Protein AF-A0A2N8TWV7-F1 (afdb_monomer)

Organism: NCBI:txid2070367

Secondary structure (DSSP, 8-state):
-HHHHHHHHHHHHHHHHHHHHHHHHHHHHHTT-TTS-SHHHHHHHHHHHHHHHHHHHHHHHHHHHHHHHHHTSSSPP-HHHHHHHHHHHHHHHHHHHHHHHHHHHHHHHHHHHHHHHHSS-TTHHHHHHHHT--------PPPPPPPPPPPP----PPPP---

Solvent-accessible surface area (backbone atoms only — not comparable to full-atom values): 9691 Å² total; per-residue (Å²): 112,71,68,59,57,49,42,54,50,52,54,53,53,45,53,50,53,55,47,56,53,51,52,52,51,54,52,51,69,71,63,73,57,83,85,68,67,63,63,62,58,53,50,28,55,61,62,25,45,58,34,46,49,52,18,50,51,30,47,53,53,25,49,52,34,51,50,51,49,61,74,50,66,84,54,83,90,42,73,69,56,51,52,49,48,55,48,36,53,50,49,31,52,54,23,51,51,49,24,41,53,23,47,47,52,25,47,53,43,45,47,60,40,49,53,53,65,68,63,52,63,91,50,60,60,62,46,47,64,59,68,68,54,77,91,68,84,80,83,70,81,82,81,84,79,83,85,83,78,91,81,86,88,83,88,83,88,82,89,87,82,86,133

Foldseek 3Di:
DVLVVVLVVLVVLLVVLVVVLVVVVVVCVVVPPPPQDCVLVVVLVVVLVVLQVLLVVLVVLLVVLVVVCVVCVPPDDDPVVVVSNVVSVVSNVVSSVSSNVSSVVSVVSSVVSVCVSVVPDPPPVVVVVVVPDPPDCPPDDDDDDDDDDDDDDDDDDDDDDDD

Structure (mmCIF, N/CA/C/O backbone):
data_AF-A0A2N8TWV7-F1
#
_entry.id   AF-A0A2N8TWV7-F1
#
loop_
_atom_site.group_PDB
_atom_site.id
_atom_site.type_symbol
_atom_site.label_atom_id
_atom_site.label_alt_id
_atom_site.label_comp_id
_atom_site.label_asym_id
_atom_site.label_entity_id
_atom_site.label_seq_id
_atom_site.pdbx_PDB_ins_code
_atom_site.Cartn_x
_atom_site.Cartn_y
_atom_site.Cartn_z
_atom_site.occupancy
_atom_site.B_iso_or_equiv
_atom_site.auth_seq_id
_atom_site.auth_comp_id
_atom_site.auth_asym_id
_atom_site.auth_atom_id
_atom_site.pdbx_PDB_model_num
ATOM 1 N N . MET A 1 1 ? -1.069 9.970 12.832 1.00 51.22 1 MET A N 1
ATOM 2 C CA . MET A 1 1 ? -1.372 11.062 11.873 1.00 51.22 1 MET A CA 1
ATOM 3 C C . MET A 1 1 ? -0.205 11.327 10.920 1.00 51.22 1 MET A C 1
ATOM 5 O O . MET A 1 1 ? -0.431 11.401 9.723 1.00 51.22 1 MET A O 1
ATOM 9 N N . GLN A 1 2 ? 1.036 11.385 11.416 1.00 48.12 2 GLN A N 1
ATOM 10 C CA . GLN A 1 2 ? 2.246 11.645 10.616 1.00 48.12 2 GLN A CA 1
ATOM 11 C C . GLN A 1 2 ? 2.533 10.586 9.529 1.00 48.12 2 GLN A C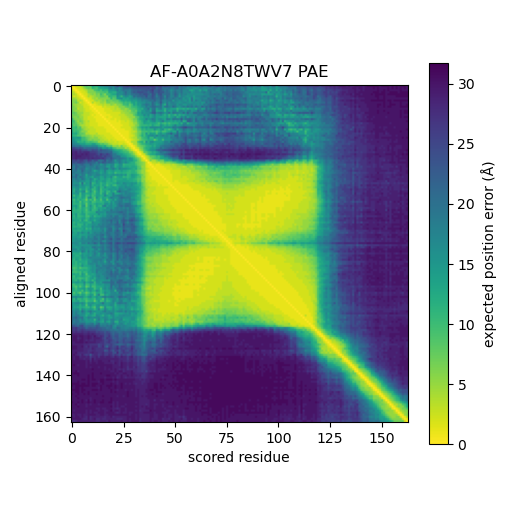 1
ATOM 13 O O . GLN A 1 2 ? 2.845 10.940 8.398 1.00 48.12 2 GLN A O 1
ATOM 18 N N . THR A 1 3 ? 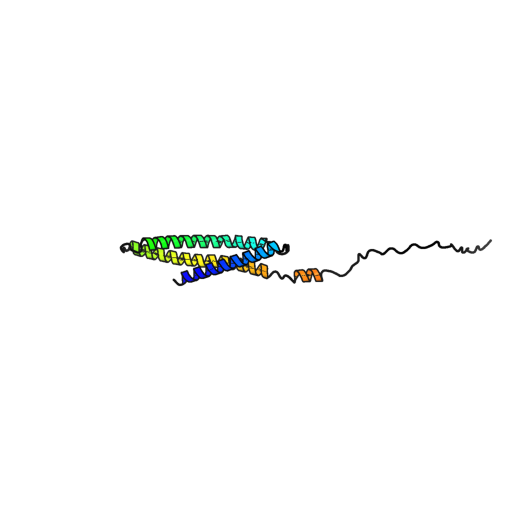2.320 9.300 9.828 1.00 53.16 3 THR A N 1
ATOM 19 C CA . THR A 1 3 ? 2.423 8.187 8.862 1.00 53.16 3 THR A CA 1
ATOM 20 C C . THR A 1 3 ? 1.444 8.327 7.698 1.00 53.16 3 THR A C 1
ATOM 22 O O . THR A 1 3 ? 1.823 8.126 6.553 1.00 53.16 3 THR A O 1
ATOM 25 N N . MET A 1 4 ? 0.213 8.766 7.978 1.00 55.12 4 MET A N 1
ATOM 26 C CA . MET A 1 4 ? -0.849 8.924 6.981 1.00 55.12 4 MET A CA 1
ATOM 27 C C . MET A 1 4 ? -0.524 10.028 5.961 1.00 55.12 4 MET A C 1
ATOM 29 O O . MET A 1 4 ? -0.640 9.800 4.757 1.00 55.12 4 MET A O 1
ATOM 33 N N . CYS A 1 5 ? -0.047 11.189 6.433 1.00 54.59 5 CYS A N 1
ATOM 34 C CA . CYS A 1 5 ? 0.417 12.278 5.565 1.00 54.59 5 CYS A CA 1
ATOM 35 C C . CYS A 1 5 ? 1.599 11.858 4.683 1.00 54.59 5 CYS A C 1
ATOM 37 O O . CYS A 1 5 ? 1.641 12.239 3.516 1.00 54.59 5 CYS A O 1
ATOM 39 N N . ASN A 1 6 ? 2.520 11.038 5.201 1.00 57.41 6 ASN A N 1
ATOM 40 C CA . ASN A 1 6 ? 3.619 10.512 4.392 1.00 57.41 6 ASN A CA 1
ATOM 41 C C . ASN A 1 6 ? 3.115 9.601 3.265 1.00 57.41 6 ASN A C 1
ATOM 43 O O . ASN A 1 6 ? 3.524 9.787 2.124 1.00 57.41 6 ASN A O 1
ATOM 47 N N . THR A 1 7 ? 2.173 8.687 3.526 1.00 57.69 7 THR A N 1
ATOM 48 C CA . THR A 1 7 ? 1.563 7.843 2.471 1.00 57.69 7 THR A CA 1
ATOM 49 C C . THR A 1 7 ? 0.897 8.651 1.355 1.00 57.69 7 THR A C 1
ATOM 51 O O . THR A 1 7 ? 1.020 8.292 0.188 1.00 57.69 7 THR A O 1
ATOM 54 N N . ILE A 1 8 ? 0.229 9.764 1.684 1.00 66.06 8 ILE A N 1
ATOM 55 C CA . ILE A 1 8 ? -0.354 10.670 0.676 1.00 66.06 8 ILE A CA 1
ATOM 56 C C . ILE A 1 8 ? 0.750 11.315 -0.178 1.00 66.06 8 ILE A C 1
ATOM 58 O O . ILE A 1 8 ? 0.599 11.444 -1.396 1.00 66.06 8 ILE A O 1
ATOM 62 N N . GLY A 1 9 ? 1.882 11.662 0.440 1.00 63.75 9 GLY A N 1
ATOM 63 C CA . GLY A 1 9 ? 3.087 12.088 -0.271 1.00 63.75 9 GLY A CA 1
ATOM 64 C C . GLY A 1 9 ? 3.581 11.025 -1.256 1.00 63.75 9 GLY A C 1
ATOM 65 O O . GLY A 1 9 ? 3.756 11.330 -2.432 1.00 63.75 9 GLY A O 1
ATOM 66 N N . HIS A 1 10 ? 3.702 9.768 -0.817 1.00 63.62 10 HIS A N 1
ATOM 67 C CA . HIS A 1 10 ? 4.145 8.658 -1.672 1.00 63.62 10 HIS A CA 1
ATOM 68 C C . HIS A 1 10 ? 3.204 8.398 -2.857 1.00 63.62 10 HIS A C 1
ATOM 70 O O . HIS A 1 10 ? 3.679 8.191 -3.971 1.00 63.62 10 HIS A O 1
ATOM 76 N N . LEU A 1 11 ? 1.884 8.481 -2.662 1.00 64.88 11 LEU A N 1
ATOM 77 C CA . LEU A 1 11 ? 0.908 8.371 -3.755 1.00 64.88 11 LEU A CA 1
ATOM 78 C C . LEU A 1 11 ? 1.040 9.514 -4.768 1.00 64.88 11 LEU A C 1
ATOM 80 O O . LEU A 1 11 ? 0.942 9.293 -5.976 1.00 64.88 11 LEU A O 1
ATOM 84 N N . THR A 1 12 ? 1.299 10.731 -4.288 1.00 70.75 12 THR A N 1
ATOM 85 C CA . THR A 1 12 ? 1.519 11.901 -5.152 1.00 70.75 12 THR A CA 1
ATOM 86 C C . THR A 1 12 ? 2.797 11.733 -5.975 1.00 70.75 12 THR A C 1
ATOM 88 O O . THR A 1 12 ? 2.786 11.955 -7.185 1.00 70.75 12 THR A O 1
ATOM 91 N N . THR A 1 13 ? 3.882 11.271 -5.348 1.00 70.25 13 THR A N 1
ATOM 92 C CA . THR A 1 13 ? 5.146 10.963 -6.030 1.00 70.25 13 THR A CA 1
ATOM 93 C C . THR A 1 13 ? 4.981 9.847 -7.057 1.00 70.25 13 THR A C 1
ATOM 95 O O . THR A 1 13 ? 5.444 9.996 -8.185 1.00 70.25 13 THR A O 1
ATOM 98 N N . LEU A 1 14 ? 4.280 8.764 -6.707 1.00 69.94 14 LEU A N 1
ATOM 99 C CA . LEU A 1 14 ? 4.004 7.670 -7.636 1.00 69.94 14 LEU A CA 1
ATOM 100 C C . LEU A 1 14 ? 3.204 8.159 -8.851 1.00 69.94 14 LEU A C 1
ATOM 102 O O . LEU A 1 14 ? 3.529 7.813 -9.982 1.00 69.94 14 LEU A O 1
ATOM 106 N N . THR A 1 15 ? 2.187 8.993 -8.626 1.00 73.31 15 THR A N 1
ATOM 107 C CA . THR A 1 15 ? 1.360 9.552 -9.706 1.00 73.31 15 THR A CA 1
ATOM 108 C C . THR A 1 15 ? 2.191 10.422 -10.652 1.00 73.31 15 THR A C 1
ATOM 110 O O . THR A 1 15 ? 2.018 10.334 -11.866 1.00 73.31 15 THR A O 1
ATOM 113 N N . GLY A 1 16 ? 3.122 11.217 -10.112 1.00 72.50 16 GLY A N 1
ATOM 114 C CA . GLY A 1 16 ? 4.079 11.987 -10.911 1.00 72.50 16 GLY A CA 1
ATOM 115 C C . GLY A 1 16 ? 4.957 11.087 -11.781 1.00 72.50 16 GLY A C 1
ATOM 116 O O . GLY A 1 16 ? 4.998 11.264 -12.991 1.00 72.50 16 GLY A O 1
ATOM 117 N N . LEU A 1 17 ? 5.557 10.051 -11.190 1.00 69.69 17 LEU A N 1
ATOM 118 C CA . LEU A 1 17 ? 6.420 9.111 -11.914 1.00 69.69 17 LEU A CA 1
ATOM 119 C C . LEU A 1 17 ? 5.679 8.339 -13.014 1.00 69.69 17 LEU A C 1
ATOM 121 O O . LEU A 1 17 ? 6.219 8.163 -14.103 1.00 69.69 17 LEU A O 1
ATOM 125 N N . ILE A 1 18 ? 4.445 7.892 -12.756 1.00 72.19 18 ILE A N 1
ATOM 126 C CA . ILE A 1 18 ? 3.615 7.216 -13.766 1.00 72.19 18 ILE A CA 1
ATOM 127 C C . ILE A 1 18 ? 3.332 8.154 -14.941 1.00 72.19 18 ILE A C 1
ATOM 129 O O . ILE A 1 18 ? 3.369 7.711 -16.090 1.00 72.19 18 ILE A O 1
ATOM 133 N N . LYS A 1 19 ? 3.047 9.431 -14.665 1.00 73.94 19 LYS A N 1
ATOM 134 C CA . LYS A 1 19 ? 2.805 10.435 -15.701 1.00 73.94 19 LYS A CA 1
ATOM 135 C C . LYS A 1 19 ? 4.063 10.675 -16.535 1.00 73.94 19 LYS A C 1
ATOM 137 O O . LYS A 1 19 ? 3.983 10.566 -17.752 1.00 73.94 19 LYS A O 1
ATOM 142 N N . ASP A 1 20 ? 5.202 10.914 -15.891 1.00 70.31 20 ASP A N 1
ATOM 143 C CA . ASP A 1 20 ? 6.465 11.197 -16.579 1.00 70.31 20 ASP A CA 1
ATOM 144 C C . ASP A 1 20 ? 6.887 10.021 -17.481 1.00 70.31 20 ASP A C 1
ATOM 146 O O . ASP A 1 20 ? 7.256 10.225 -18.637 1.00 70.31 20 ASP A O 1
ATOM 150 N N . LEU A 1 21 ? 6.742 8.773 -17.007 1.00 66.56 21 LEU A N 1
ATOM 151 C CA . LEU A 1 21 ? 6.995 7.587 -17.836 1.00 66.56 21 LEU A CA 1
ATOM 152 C C . LEU A 1 21 ? 6.009 7.471 -19.009 1.00 66.56 21 LEU A C 1
ATOM 154 O O . LEU A 1 21 ? 6.400 7.060 -20.099 1.00 66.56 21 LEU A O 1
ATOM 158 N N . SER A 1 22 ? 4.733 7.796 -18.787 1.00 70.25 22 SER A N 1
ATOM 159 C CA . SER A 1 22 ? 3.704 7.730 -19.834 1.00 70.25 22 SER A CA 1
ATOM 160 C C . SER A 1 22 ? 3.945 8.776 -20.926 1.00 70.25 22 SER A C 1
ATOM 162 O O . SER A 1 22 ? 3.803 8.458 -22.108 1.00 70.25 22 SER A O 1
ATOM 164 N N . ASP A 1 23 ? 4.346 9.991 -20.541 1.00 68.62 23 ASP A N 1
ATOM 165 C CA . ASP A 1 23 ? 4.676 11.085 -21.459 1.00 68.62 23 ASP A CA 1
ATOM 166 C C . ASP A 1 23 ? 5.908 10.726 -22.314 1.00 68.62 23 ASP A C 1
ATOM 168 O O . ASP A 1 23 ? 5.890 10.918 -23.531 1.00 68.62 23 ASP A O 1
ATOM 172 N N . GLU A 1 24 ? 6.935 10.110 -21.718 1.00 61.75 24 GLU A N 1
ATOM 173 C CA . GLU A 1 24 ? 8.133 9.658 -22.441 1.00 61.75 24 GLU A CA 1
ATOM 174 C C . GLU A 1 24 ? 7.830 8.520 -23.432 1.00 61.75 24 GLU A C 1
ATOM 176 O O . GLU A 1 24 ? 8.318 8.522 -24.566 1.00 61.75 24 GLU A O 1
ATOM 181 N N . VAL A 1 25 ? 6.986 7.553 -23.048 1.00 65.38 25 VAL A N 1
ATOM 182 C CA . VAL A 1 25 ? 6.530 6.484 -23.956 1.00 65.38 25 VAL A CA 1
ATOM 183 C C . VAL A 1 25 ? 5.761 7.062 -25.136 1.00 65.38 25 VAL A C 1
ATOM 185 O O . VAL A 1 25 ? 5.984 6.640 -26.270 1.00 65.38 25 VAL A O 1
ATOM 188 N N . LEU A 1 26 ? 4.870 8.023 -24.884 1.00 70.38 26 LEU A N 1
ATOM 189 C CA . LEU A 1 26 ? 4.094 8.677 -25.931 1.00 70.38 26 LEU A CA 1
ATOM 190 C C . LEU A 1 26 ? 5.000 9.462 -26.886 1.00 70.38 26 LEU A C 1
ATOM 192 O O . LEU A 1 26 ? 4.822 9.370 -28.099 1.00 70.38 26 LEU A O 1
ATOM 196 N N . PHE A 1 27 ? 5.991 10.182 -26.353 1.00 62.94 27 PHE A N 1
ATOM 197 C CA . PHE A 1 27 ? 6.969 10.922 -27.147 1.00 62.94 27 PHE A CA 1
ATOM 198 C C . PHE A 1 27 ? 7.762 9.990 -28.079 1.00 62.94 27 PHE A C 1
ATOM 200 O O . PHE A 1 27 ? 7.797 10.213 -29.288 1.00 62.94 27 PHE A O 1
ATOM 207 N N . ARG A 1 28 ? 8.311 8.887 -27.554 1.00 61.84 28 ARG A N 1
ATOM 208 C CA . ARG A 1 28 ? 9.101 7.925 -28.348 1.00 61.84 28 ARG A CA 1
ATOM 209 C C . ARG A 1 28 ? 8.267 7.099 -29.328 1.00 61.84 28 ARG A C 1
ATOM 211 O O . ARG A 1 28 ? 8.769 6.728 -30.383 1.00 61.84 28 ARG A O 1
ATOM 218 N N . ALA A 1 29 ? 7.003 6.814 -29.008 1.00 61.22 29 ALA A N 1
ATOM 219 C CA . ALA A 1 29 ? 6.097 6.100 -29.910 1.00 61.22 29 ALA A CA 1
ATOM 220 C C . ALA A 1 29 ? 5.724 6.926 -31.154 1.00 61.22 29 ALA A C 1
ATOM 222 O O . ALA A 1 29 ? 5.415 6.349 -32.194 1.00 61.22 29 ALA A O 1
ATOM 223 N N . VAL A 1 30 ? 5.750 8.259 -31.048 1.00 61.41 30 VAL A N 1
ATOM 224 C CA . VAL A 1 30 ? 5.483 9.184 -32.161 1.00 61.41 30 VAL A CA 1
ATOM 225 C C . VAL A 1 30 ? 6.737 9.444 -33.005 1.00 61.41 30 VAL A C 1
ATOM 227 O O . VAL A 1 30 ? 6.604 9.722 -34.193 1.00 61.41 30 VAL A O 1
ATOM 230 N N . ASP A 1 31 ? 7.937 9.320 -32.428 1.00 56.62 31 ASP A N 1
ATOM 231 C CA . ASP A 1 31 ? 9.201 9.665 -33.101 1.00 56.62 31 ASP A CA 1
ATOM 232 C C . ASP A 1 31 ? 9.811 8.525 -33.952 1.00 56.62 31 ASP A C 1
ATOM 234 O O . ASP A 1 31 ? 10.883 8.696 -34.519 1.00 56.62 31 ASP A O 1
ATOM 238 N N . GLU A 1 32 ? 9.148 7.360 -34.066 1.00 51.06 32 GLU A N 1
ATOM 239 C CA . GLU A 1 32 ? 9.618 6.166 -34.810 1.00 51.06 32 GLU A CA 1
ATOM 240 C C . GLU A 1 32 ? 11.130 5.860 -34.650 1.00 51.06 32 GLU A C 1
ATOM 242 O O . GLU A 1 32 ? 11.757 5.341 -35.573 1.00 51.06 32 GLU A O 1
ATOM 247 N N . ASP A 1 33 ? 11.749 6.140 -33.493 1.00 51.50 33 ASP A N 1
ATOM 248 C CA . ASP A 1 33 ? 13.150 5.770 -33.250 1.00 51.50 33 ASP A CA 1
ATOM 249 C C . ASP A 1 33 ? 13.228 4.275 -32.873 1.00 51.50 33 ASP A C 1
ATOM 251 O O . ASP A 1 33 ? 12.849 3.892 -31.759 1.00 51.50 33 ASP A O 1
ATOM 255 N N . PRO A 1 34 ? 13.731 3.385 -33.753 1.00 49.75 34 PRO A N 1
ATOM 256 C CA . PRO A 1 34 ? 13.765 1.947 -33.499 1.00 49.75 34 PRO A CA 1
ATOM 257 C C . PRO A 1 34 ? 14.830 1.554 -32.460 1.00 49.75 34 PRO A C 1
ATOM 259 O O . PRO A 1 34 ? 14.940 0.378 -32.108 1.00 49.75 34 PRO A O 1
ATOM 262 N N . GLY A 1 35 ? 15.656 2.505 -32.000 1.00 51.34 35 GLY A N 1
ATOM 263 C CA . GLY A 1 35 ? 16.810 2.251 -31.137 1.00 51.34 35 GLY A CA 1
ATOM 264 C C . GLY A 1 35 ? 16.482 1.957 -29.670 1.00 51.34 35 GLY A C 1
ATOM 265 O O . GLY A 1 35 ? 17.288 1.330 -28.980 1.00 51.34 35 GLY A O 1
ATOM 266 N N . LEU A 1 36 ? 15.305 2.360 -29.183 1.00 55.28 36 LEU A N 1
ATOM 267 C CA . LEU A 1 36 ? 14.890 2.194 -27.787 1.00 55.28 36 LEU A CA 1
ATOM 268 C C . LEU A 1 36 ? 13.686 1.254 -27.718 1.00 55.28 36 LEU A C 1
ATOM 270 O O . LEU A 1 36 ? 12.535 1.679 -27.694 1.00 55.28 36 LEU A O 1
ATOM 274 N N . GLY A 1 37 ? 13.955 -0.055 -27.709 1.00 62.03 37 GLY A N 1
ATOM 275 C CA . GLY A 1 37 ? 12.902 -1.067 -27.624 1.00 62.03 37 GLY A CA 1
ATOM 276 C C . GLY A 1 37 ? 11.977 -0.820 -26.428 1.00 62.03 37 GLY A C 1
ATOM 277 O O . GLY A 1 37 ? 12.452 -0.535 -25.338 1.00 62.03 37 GLY A O 1
ATOM 278 N N . LEU A 1 38 ? 10.661 -0.967 -26.607 1.00 66.94 38 LEU A N 1
ATOM 279 C CA . LEU A 1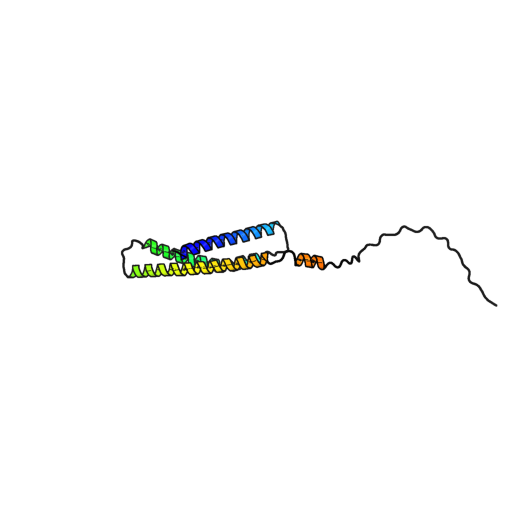 38 ? 9.650 -0.809 -25.543 1.00 66.94 38 LEU A CA 1
ATOM 280 C C . LEU A 1 38 ? 9.743 -1.885 -24.441 1.00 66.94 38 LEU A C 1
ATOM 282 O O . LEU A 1 38 ? 9.136 -1.751 -23.381 1.00 66.94 38 LEU A O 1
ATOM 286 N N . GLY A 1 39 ? 10.511 -2.954 -24.671 1.00 72.81 39 GLY A N 1
ATOM 287 C CA . GLY A 1 39 ? 10.669 -4.087 -23.754 1.00 72.81 39 GLY A CA 1
ATOM 288 C C . GLY A 1 39 ? 11.070 -3.716 -22.316 1.00 72.81 39 GLY A C 1
ATOM 289 O O . GLY A 1 39 ? 10.422 -4.197 -21.390 1.00 72.81 39 GLY A O 1
ATOM 290 N N . PRO A 1 40 ? 12.076 -2.850 -22.079 1.00 73.56 40 PRO A N 1
ATOM 291 C CA . PRO A 1 40 ? 12.456 -2.403 -20.742 1.00 73.56 40 PRO A CA 1
ATOM 292 C C . PRO A 1 40 ? 11.364 -1.588 -20.043 1.00 73.56 40 PRO A C 1
ATOM 294 O O . PRO A 1 40 ? 11.200 -1.730 -18.834 1.00 73.56 40 PRO A O 1
ATOM 297 N N . VAL A 1 41 ? 10.589 -0.787 -20.784 1.00 72.31 41 VAL A N 1
ATOM 298 C CA . VAL A 1 41 ? 9.462 -0.028 -20.221 1.00 72.31 41 VAL A CA 1
ATOM 299 C C . VAL A 1 41 ? 8.331 -0.966 -19.813 1.00 72.31 41 VAL A C 1
ATOM 301 O O . VAL A 1 41 ? 7.842 -0.895 -18.687 1.00 72.31 41 VAL A O 1
ATOM 304 N N . ILE A 1 42 ? 7.946 -1.884 -20.705 1.00 76.94 42 ILE A N 1
ATOM 305 C CA . ILE A 1 42 ? 6.920 -2.894 -20.425 1.00 76.94 42 ILE A CA 1
ATOM 306 C C . ILE A 1 42 ? 7.331 -3.713 -19.199 1.00 76.94 42 ILE A C 1
ATOM 308 O O . ILE A 1 42 ? 6.539 -3.857 -18.273 1.00 76.94 42 ILE A O 1
ATOM 312 N N . ASN A 1 43 ? 8.587 -4.167 -19.150 1.00 78.44 43 ASN A N 1
ATOM 313 C CA . ASN A 1 43 ? 9.117 -4.922 -18.020 1.00 78.44 43 ASN A CA 1
ATOM 314 C C . ASN A 1 43 ? 9.077 -4.125 -16.704 1.00 78.44 43 ASN A C 1
ATOM 316 O O . ASN A 1 43 ? 8.790 -4.697 -15.654 1.00 78.44 43 ASN A O 1
ATOM 320 N N . ALA A 1 44 ? 9.343 -2.816 -16.742 1.00 76.12 44 ALA A N 1
ATOM 321 C CA . ALA A 1 44 ? 9.272 -1.952 -15.565 1.00 76.12 44 ALA A CA 1
ATOM 322 C C . ALA A 1 44 ? 7.842 -1.845 -15.021 1.00 76.12 44 ALA A C 1
ATOM 324 O O . ALA A 1 44 ? 7.621 -2.050 -13.827 1.00 76.12 44 ALA A O 1
ATOM 325 N N . TYR A 1 45 ? 6.863 -1.611 -15.900 1.00 76.44 45 TYR A N 1
ATOM 326 C CA . TYR A 1 45 ? 5.451 -1.568 -15.517 1.00 76.44 45 TYR A CA 1
ATOM 327 C C . TYR A 1 45 ? 4.959 -2.912 -14.979 1.00 76.44 45 TYR A C 1
ATOM 329 O O . TYR A 1 45 ? 4.305 -2.956 -13.938 1.00 76.44 45 TYR A O 1
ATOM 337 N N . THR A 1 46 ? 5.295 -4.021 -15.644 1.00 84.12 46 THR A N 1
ATOM 338 C CA . THR A 1 46 ? 4.875 -5.351 -15.185 1.00 84.12 46 THR A CA 1
ATOM 339 C C . THR A 1 46 ? 5.555 -5.752 -13.879 1.00 84.12 46 THR A C 1
ATOM 341 O O . THR A 1 46 ? 4.922 -6.391 -13.044 1.00 84.12 46 THR A O 1
ATOM 344 N N . SER A 1 47 ? 6.810 -5.347 -13.663 1.00 84.44 47 SER A N 1
ATOM 345 C CA . SER A 1 47 ? 7.530 -5.606 -12.407 1.00 84.44 47 SER A CA 1
ATOM 346 C C . SER A 1 47 ? 6.973 -4.781 -11.246 1.00 84.44 47 SER A C 1
ATOM 348 O O . SER A 1 47 ? 6.863 -5.293 -10.137 1.00 84.44 47 SER A O 1
ATOM 350 N N . GLY A 1 48 ? 6.552 -3.536 -11.499 1.00 85.62 48 GLY A N 1
ATOM 351 C CA . GLY A 1 48 ? 5.895 -2.690 -10.498 1.00 85.62 48 GLY A CA 1
ATOM 352 C C . GLY A 1 48 ? 4.460 -3.116 -10.161 1.00 85.62 48 GLY A C 1
ATOM 353 O O . GLY A 1 48 ? 3.936 -2.741 -9.115 1.00 85.62 48 GLY A O 1
ATOM 354 N N . ALA A 1 49 ? 3.811 -3.922 -11.006 1.00 84.00 49 ALA A N 1
ATOM 355 C CA . ALA A 1 49 ? 2.415 -4.311 -10.810 1.00 84.00 49 ALA A CA 1
ATOM 356 C C . ALA A 1 49 ? 2.191 -5.156 -9.544 1.00 84.00 49 ALA A C 1
ATOM 358 O O . ALA A 1 49 ? 1.181 -4.989 -8.864 1.00 84.00 49 ALA A O 1
ATOM 359 N N . VAL A 1 50 ? 3.130 -6.046 -9.205 1.00 91.25 50 VAL A N 1
ATOM 360 C CA . VAL A 1 50 ? 3.027 -6.902 -8.011 1.00 91.25 50 VAL A CA 1
ATOM 361 C C . VAL A 1 50 ? 3.090 -6.083 -6.713 1.00 91.25 50 VAL A C 1
ATOM 363 O O . VAL A 1 50 ? 2.142 -6.185 -5.931 1.00 91.25 50 VAL A O 1
ATOM 366 N N . PRO A 1 51 ? 4.124 -5.254 -6.458 1.00 89.50 51 PRO A N 1
ATOM 367 C CA . PRO A 1 51 ? 4.141 -4.397 -5.274 1.00 89.50 51 PRO A CA 1
ATOM 368 C C . PRO A 1 51 ? 2.969 -3.408 -5.253 1.00 89.50 51 PRO A C 1
ATOM 370 O O . PRO A 1 51 ? 2.355 -3.220 -4.208 1.00 89.50 51 PRO A O 1
ATOM 373 N N . ALA A 1 52 ? 2.544 -2.866 -6.399 1.00 85.81 52 ALA A N 1
ATOM 374 C CA . ALA A 1 52 ? 1.345 -2.025 -6.455 1.00 85.81 52 ALA A CA 1
ATOM 375 C C . ALA A 1 52 ? 0.068 -2.777 -6.024 1.00 85.81 52 ALA A C 1
ATOM 377 O O . ALA A 1 52 ? -0.781 -2.216 -5.329 1.00 85.81 52 ALA A O 1
ATOM 378 N N . GLY A 1 53 ? -0.065 -4.052 -6.403 1.00 90.81 53 GLY A N 1
ATOM 379 C CA . GLY A 1 53 ? -1.166 -4.913 -5.970 1.00 90.81 53 GLY A CA 1
ATOM 380 C C . GLY A 1 53 ? -1.173 -5.143 -4.458 1.00 90.81 53 GLY A C 1
ATOM 381 O O . GLY A 1 53 ? -2.214 -4.974 -3.824 1.00 90.81 53 GLY A O 1
ATOM 382 N N . ARG A 1 54 ? -0.009 -5.444 -3.867 1.00 96.75 54 ARG A N 1
ATOM 383 C CA . ARG A 1 54 ? 0.132 -5.602 -2.408 1.00 96.75 54 ARG A CA 1
ATOM 384 C C . ARG A 1 54 ? -0.158 -4.304 -1.655 1.00 96.75 54 ARG A C 1
ATOM 386 O O . ARG A 1 54 ? -0.864 -4.329 -0.647 1.00 96.75 54 ARG A O 1
ATOM 393 N N . ALA A 1 55 ? 0.285 -3.161 -2.183 1.00 92.06 55 ALA A N 1
ATOM 394 C CA . ALA A 1 55 ? -0.064 -1.858 -1.623 1.00 92.06 55 ALA A CA 1
ATOM 395 C C . ALA A 1 55 ? -1.587 -1.664 -1.595 1.00 92.06 55 ALA A C 1
ATOM 397 O O . ALA A 1 55 ? -2.141 -1.236 -0.585 1.00 92.06 55 ALA A O 1
ATOM 398 N N . MET A 1 56 ? -2.286 -2.011 -2.679 1.00 92.88 56 MET A N 1
ATOM 399 C CA . MET A 1 56 ? -3.743 -1.891 -2.730 1.00 92.88 56 MET A CA 1
ATOM 400 C C . MET A 1 56 ? -4.434 -2.839 -1.741 1.00 92.88 56 MET A C 1
ATOM 402 O O . MET A 1 56 ? -5.351 -2.420 -1.038 1.00 92.88 56 MET A O 1
ATOM 406 N N . GLU A 1 57 ? -3.973 -4.084 -1.633 1.00 95.88 57 GLU A N 1
ATOM 407 C CA . GLU A 1 57 ? -4.482 -5.053 -0.656 1.00 95.88 57 GLU A CA 1
ATOM 408 C C . GLU A 1 57 ? -4.354 -4.514 0.777 1.00 95.88 57 GLU A C 1
ATOM 410 O O . GLU A 1 57 ? -5.358 -4.374 1.483 1.00 95.88 57 GLU A O 1
ATOM 415 N N . ASN A 1 58 ? -3.149 -4.095 1.175 1.00 93.56 58 ASN A N 1
ATOM 416 C CA . ASN A 1 58 ? -2.897 -3.526 2.499 1.00 93.56 58 ASN A CA 1
ATOM 417 C C . ASN A 1 58 ? -3.737 -2.263 2.755 1.00 93.56 58 ASN A C 1
ATOM 419 O O . ASN A 1 58 ? -4.279 -2.083 3.848 1.00 93.56 58 ASN A O 1
ATOM 423 N N . TYR A 1 59 ? -3.903 -1.410 1.744 1.00 89.94 59 TYR A N 1
ATOM 424 C CA . TYR A 1 59 ? -4.733 -0.212 1.842 1.00 89.94 59 TYR A CA 1
ATOM 425 C C . TYR A 1 59 ? -6.210 -0.548 2.082 1.00 89.94 59 TYR A C 1
ATOM 427 O O . TYR A 1 59 ? -6.853 0.056 2.944 1.00 89.94 59 TYR A O 1
ATOM 435 N N . THR A 1 60 ? -6.752 -1.525 1.350 1.00 93.19 60 THR A N 1
ATOM 436 C CA . THR A 1 60 ? -8.153 -1.943 1.500 1.00 93.19 60 THR A CA 1
ATOM 437 C C . THR A 1 60 ? -8.425 -2.566 2.869 1.00 93.19 60 THR A C 1
ATOM 439 O O . THR A 1 60 ? -9.449 -2.255 3.482 1.00 93.19 60 THR A O 1
ATOM 442 N N . GLU A 1 61 ? -7.480 -3.345 3.403 1.00 95.44 61 GLU A N 1
ATOM 443 C CA . GLU A 1 61 ? -7.563 -3.902 4.756 1.00 95.44 61 GLU A CA 1
ATOM 444 C C . GLU A 1 61 ? -7.546 -2.790 5.819 1.00 95.44 61 GLU A C 1
ATOM 446 O O . GLU A 1 61 ? -8.400 -2.758 6.705 1.00 95.44 61 GLU A O 1
ATOM 451 N N . ALA A 1 62 ? -6.648 -1.802 5.697 1.00 92.06 62 ALA A N 1
ATOM 452 C CA . ALA A 1 62 ? -6.635 -0.640 6.590 1.00 92.06 62 ALA A CA 1
ATOM 453 C C . ALA A 1 62 ? -7.975 0.121 6.562 1.00 92.06 62 ALA A C 1
ATOM 455 O O . ALA A 1 62 ? -8.492 0.540 7.601 1.00 92.06 62 ALA A O 1
ATOM 456 N N . TYR A 1 63 ? -8.579 0.263 5.379 1.00 90.50 63 TYR A N 1
ATOM 457 C CA . TYR A 1 63 ? -9.887 0.900 5.219 1.00 90.50 63 TYR A CA 1
ATOM 458 C C . TYR A 1 63 ? -11.028 0.123 5.878 1.00 90.50 63 TYR A C 1
ATOM 460 O O . TYR A 1 63 ? -11.919 0.738 6.473 1.00 90.50 63 TYR A O 1
ATOM 468 N N . ALA A 1 64 ? -10.997 -1.210 5.832 1.00 95.00 64 ALA A N 1
ATOM 469 C CA . ALA A 1 64 ? -11.962 -2.041 6.546 1.00 95.00 64 ALA A CA 1
ATOM 470 C C . ALA A 1 64 ? -11.899 -1.786 8.063 1.00 95.00 64 ALA A C 1
ATOM 472 O O . ALA A 1 64 ? -12.938 -1.590 8.706 1.00 95.00 64 ALA A O 1
ATOM 473 N N . GLN A 1 65 ? -10.689 -1.675 8.619 1.00 96.56 65 GLN A N 1
ATOM 474 C CA . GLN A 1 65 ? -10.478 -1.361 10.035 1.00 96.56 65 GLN A CA 1
ATOM 475 C C . GLN A 1 65 ? -10.931 0.062 10.397 1.00 96.56 65 GLN A C 1
ATOM 477 O O . GLN A 1 65 ? -11.580 0.262 11.425 1.00 96.56 65 GLN A O 1
ATOM 482 N N . PHE A 1 66 ? -10.693 1.059 9.537 1.00 92.75 66 PHE A N 1
ATOM 483 C CA . PHE A 1 66 ? -11.277 2.394 9.724 1.00 92.75 66 PHE A CA 1
ATOM 484 C C . PHE A 1 66 ? -12.809 2.361 9.730 1.00 92.75 66 PHE A C 1
ATOM 486 O O . PHE A 1 66 ? -13.441 3.053 10.532 1.00 92.75 66 PHE A O 1
ATOM 493 N N . GLY A 1 67 ? -13.414 1.537 8.871 1.00 93.00 67 GLY A N 1
ATOM 494 C CA . GLY A 1 67 ? -14.856 1.304 8.854 1.00 93.00 67 GLY A CA 1
ATOM 495 C C . GLY A 1 67 ? -15.370 0.729 10.175 1.00 93.00 67 GLY A C 1
ATOM 496 O O . GLY A 1 67 ? -16.375 1.213 10.700 1.00 93.00 67 GLY A O 1
ATOM 497 N N . PHE A 1 68 ? -14.661 -0.252 10.744 1.00 96.56 68 PHE A N 1
ATOM 498 C CA . PHE A 1 68 ? -14.947 -0.789 12.076 1.00 96.56 68 PHE A CA 1
ATOM 499 C C . PHE A 1 68 ? -14.861 0.300 13.155 1.00 96.56 68 PHE A C 1
ATOM 501 O O . PHE A 1 68 ? -15.835 0.526 13.876 1.00 96.56 68 PHE A O 1
ATOM 508 N N . LEU A 1 69 ? -13.744 1.031 13.219 1.00 95.06 69 LEU A N 1
ATOM 509 C CA . LEU A 1 69 ? -13.528 2.091 14.209 1.00 95.06 69 LEU A CA 1
ATOM 510 C C . LEU A 1 69 ? -14.611 3.172 14.135 1.00 95.06 69 LEU A C 1
ATOM 512 O O . LEU A 1 69 ? -15.146 3.581 15.163 1.00 95.06 69 LEU A O 1
ATOM 516 N N . ARG A 1 70 ? -14.979 3.599 12.922 1.00 94.75 70 ARG A N 1
ATOM 517 C CA . ARG A 1 70 ? -16.044 4.584 12.705 1.00 94.75 70 ARG A CA 1
ATOM 518 C C . ARG A 1 70 ? -17.407 4.055 13.137 1.00 94.75 70 ARG A C 1
ATOM 520 O O . ARG A 1 70 ? -18.151 4.777 13.792 1.00 94.75 70 ARG A O 1
ATOM 527 N N . ARG A 1 71 ? -17.745 2.814 12.771 1.00 95.25 71 ARG A N 1
ATOM 528 C CA . ARG A 1 71 ? -19.031 2.189 13.120 1.00 95.25 71 ARG A CA 1
ATOM 529 C C . ARG A 1 71 ? -19.231 2.114 14.630 1.00 95.25 71 ARG A C 1
ATOM 531 O O . ARG A 1 71 ? -20.345 2.308 15.100 1.00 95.25 71 ARG A O 1
ATOM 538 N N . PHE A 1 72 ? -18.162 1.840 15.369 1.00 94.50 72 PHE A N 1
ATOM 539 C CA . PHE A 1 72 ? -18.209 1.679 16.816 1.00 94.50 72 PHE A CA 1
ATOM 540 C C . PHE A 1 72 ? -17.660 2.887 17.577 1.00 94.50 72 PHE A C 1
ATOM 542 O O . PHE A 1 72 ? -17.323 2.737 18.743 1.00 94.50 72 PHE A O 1
ATOM 549 N N . ALA A 1 73 ? -17.571 4.076 16.978 1.00 91.38 73 ALA A N 1
ATOM 550 C CA . ALA A 1 73 ? -17.005 5.247 17.656 1.00 91.38 73 ALA A CA 1
ATOM 551 C C . ALA A 1 73 ? -17.828 5.686 18.883 1.00 91.38 73 ALA A C 1
ATOM 553 O O . ALA A 1 73 ? -17.260 6.061 19.902 1.00 91.38 73 ALA A O 1
ATOM 554 N N . GLU A 1 74 ? -19.157 5.584 18.800 1.00 93.31 74 GLU A N 1
ATOM 555 C CA . GLU A 1 74 ? -20.094 6.029 19.848 1.00 93.31 74 GLU A CA 1
ATOM 556 C C . GLU A 1 74 ? -20.686 4.868 20.661 1.00 93.31 74 GLU A C 1
ATOM 558 O O . GLU A 1 74 ? -21.516 5.071 21.547 1.00 93.31 74 GLU A O 1
ATOM 563 N N . ALA A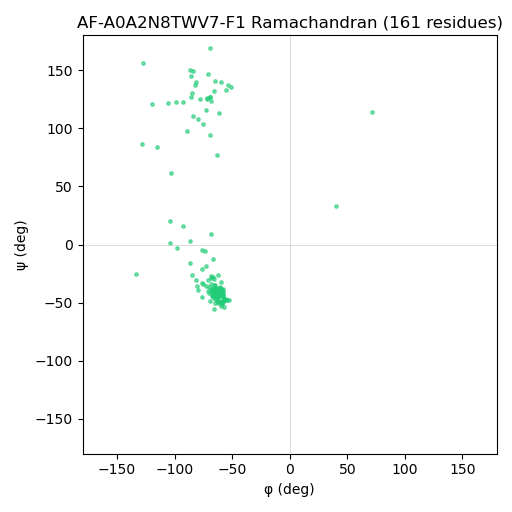 1 75 ? -20.283 3.632 20.357 1.00 93.81 75 ALA A N 1
ATOM 564 C CA . ALA A 1 75 ? -20.762 2.464 21.082 1.00 93.81 75 ALA A CA 1
ATOM 565 C C . ALA A 1 75 ? -20.299 2.509 22.555 1.00 93.81 75 ALA A C 1
ATOM 567 O O . ALA A 1 75 ? -19.146 2.889 22.805 1.00 93.81 75 ALA A O 1
ATOM 568 N N . PRO A 1 76 ? -21.159 2.098 23.513 1.00 93.62 76 PRO A N 1
ATOM 569 C CA . PRO A 1 76 ? -20.811 2.043 24.928 1.00 93.62 76 PRO A CA 1
ATOM 570 C C . PRO A 1 76 ? -19.510 1.284 25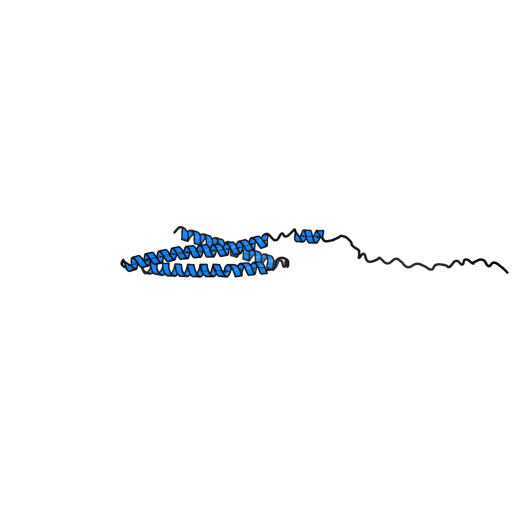.152 1.00 93.62 76 PRO A C 1
ATOM 572 O O . PRO A 1 76 ? -19.294 0.227 24.555 1.00 93.62 76 PRO A O 1
ATOM 575 N N . ASP A 1 77 ? -18.646 1.834 25.999 1.00 92.88 77 ASP A N 1
ATOM 576 C CA . ASP A 1 77 ? -17.327 1.259 26.215 1.00 92.88 77 ASP A CA 1
ATOM 577 C C . ASP A 1 77 ? -17.440 -0.043 27.018 1.00 92.88 77 ASP A C 1
ATOM 579 O O . ASP A 1 77 ? -18.031 -0.086 28.099 1.00 92.88 77 ASP A O 1
ATOM 583 N N . SER A 1 78 ? -16.886 -1.117 26.464 1.00 95.50 78 SER A N 1
ATOM 584 C CA . SER A 1 78 ? -16.691 -2.403 27.129 1.00 95.50 78 SER A CA 1
ATOM 585 C C . SER A 1 78 ? -15.227 -2.803 26.982 1.00 95.50 78 SER A C 1
ATOM 587 O O . SER A 1 78 ? -14.560 -2.347 26.053 1.00 95.50 78 SER A O 1
ATOM 589 N N . ALA A 1 79 ? -14.717 -3.654 27.877 1.00 95.56 79 ALA A N 1
ATOM 590 C CA . ALA A 1 79 ? -13.326 -4.111 27.806 1.00 95.56 79 ALA A CA 1
ATOM 591 C C . ALA A 1 79 ? -13.007 -4.746 26.438 1.00 95.56 79 ALA A C 1
ATOM 593 O O . ALA A 1 79 ? -12.053 -4.343 25.779 1.00 95.56 79 ALA A O 1
ATOM 594 N N . ASP A 1 80 ? -13.881 -5.633 25.954 1.00 95.38 80 ASP A N 1
ATOM 595 C CA . ASP A 1 80 ? -13.717 -6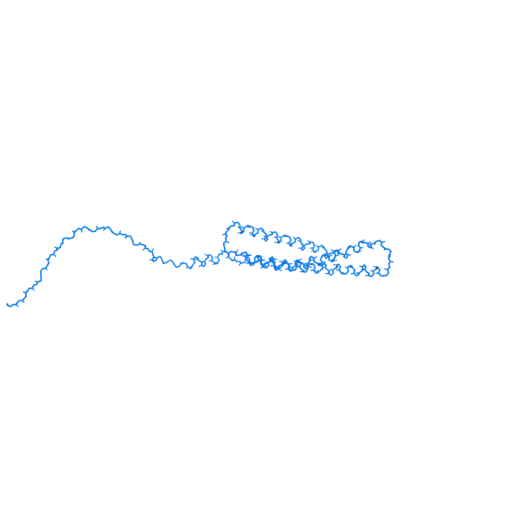.290 24.653 1.00 95.38 80 ASP A CA 1
ATOM 596 C C . ASP A 1 80 ? -13.707 -5.290 23.490 1.00 95.38 80 ASP A C 1
ATOM 598 O O . ASP A 1 80 ? -12.926 -5.418 22.547 1.00 95.38 80 ASP A O 1
ATOM 602 N N . LEU A 1 81 ? -14.573 -4.271 23.541 1.00 95.56 81 LEU A N 1
ATOM 603 C CA . LEU A 1 81 ? -14.640 -3.264 22.488 1.00 95.56 81 LEU A CA 1
ATOM 604 C C . LEU A 1 81 ? -13.433 -2.322 22.530 1.00 95.56 81 LEU A C 1
ATOM 606 O O . LEU A 1 81 ? -12.940 -1.913 21.478 1.00 95.56 81 LEU A O 1
ATOM 610 N N . HIS A 1 82 ? -12.942 -1.997 23.723 1.00 95.00 82 HIS A N 1
ATOM 611 C CA . HIS A 1 82 ? -11.713 -1.238 23.905 1.00 95.00 82 HIS A CA 1
ATOM 612 C C . HIS A 1 82 ? -10.521 -1.969 23.272 1.00 95.00 82 HIS A C 1
ATOM 614 O O . HIS A 1 82 ? -9.819 -1.394 22.435 1.00 95.00 82 HIS A O 1
ATOM 620 N N . ASP A 1 83 ? -10.358 -3.255 23.587 1.00 96.06 83 ASP A N 1
ATOM 621 C CA . ASP A 1 83 ? -9.296 -4.096 23.033 1.00 96.06 83 ASP A CA 1
ATOM 622 C C . ASP A 1 83 ? -9.430 -4.251 21.515 1.00 96.06 83 ASP A C 1
ATOM 624 O O . ASP A 1 83 ? -8.445 -4.110 20.784 1.00 96.06 83 ASP A O 1
ATOM 628 N N . ALA A 1 84 ? -10.650 -4.448 21.009 1.00 96.44 84 ALA A N 1
ATOM 629 C CA . ALA A 1 84 ? -10.908 -4.536 19.575 1.00 96.44 84 ALA A CA 1
ATOM 630 C C . ALA A 1 84 ? -10.573 -3.228 18.838 1.00 96.44 84 ALA A C 1
ATOM 632 O O . ALA A 1 84 ? -9.963 -3.265 17.769 1.00 96.44 84 ALA A O 1
ATOM 633 N N . ARG A 1 85 ? -10.912 -2.057 19.399 1.00 96.31 85 ARG A N 1
ATOM 634 C CA . ARG A 1 85 ? -10.530 -0.752 18.825 1.00 96.31 85 ARG A CA 1
ATOM 635 C C . ARG A 1 85 ? -9.013 -0.558 18.842 1.00 96.31 85 ARG A C 1
ATOM 637 O O . ARG A 1 85 ? -8.452 -0.093 17.850 1.00 96.31 85 ARG A O 1
ATOM 644 N N . ALA A 1 86 ? -8.342 -0.937 19.928 1.00 96.06 86 ALA A N 1
ATOM 645 C CA . ALA A 1 86 ? -6.887 -0.862 20.022 1.00 96.06 86 ALA A CA 1
ATOM 646 C C . ALA A 1 86 ? -6.202 -1.784 18.997 1.00 96.06 86 ALA A C 1
ATOM 648 O O . ALA A 1 86 ? -5.257 -1.364 18.326 1.00 96.06 86 ALA A O 1
ATOM 649 N N . ALA A 1 87 ? -6.701 -3.011 18.829 1.00 97.38 87 ALA A N 1
ATOM 650 C CA . ALA A 1 87 ? -6.216 -3.952 17.826 1.00 97.38 87 ALA A CA 1
ATOM 651 C C . ALA A 1 87 ? -6.437 -3.425 16.400 1.00 97.38 87 ALA A C 1
ATOM 653 O O . ALA A 1 87 ? -5.488 -3.371 15.622 1.00 97.38 87 ALA A O 1
ATOM 654 N N . ALA A 1 88 ? -7.646 -2.951 16.081 1.00 95.31 88 ALA A N 1
ATOM 655 C CA . ALA A 1 88 ? -7.959 -2.368 14.777 1.00 95.31 88 ALA A CA 1
ATOM 656 C C . ALA A 1 88 ? -7.048 -1.173 14.453 1.00 95.31 88 ALA A C 1
ATOM 658 O O . ALA A 1 88 ? -6.543 -1.062 13.338 1.00 95.31 88 ALA A O 1
ATOM 659 N N . PHE A 1 89 ? -6.770 -0.307 15.433 1.00 94.06 89 PHE A N 1
ATOM 660 C CA . PHE A 1 89 ? -5.845 0.810 15.245 1.00 94.06 89 PHE A CA 1
ATOM 661 C C . PHE A 1 89 ? -4.410 0.347 14.950 1.00 94.06 89 PHE A C 1
ATOM 663 O O . PHE A 1 89 ? -3.763 0.908 14.068 1.00 94.06 89 PHE A O 1
ATOM 670 N N . ARG A 1 90 ? -3.917 -0.696 15.631 1.00 96.38 90 ARG A N 1
ATOM 671 C CA . ARG A 1 90 ? -2.594 -1.275 15.336 1.00 96.38 90 ARG A CA 1
ATOM 672 C C . ARG A 1 90 ? -2.534 -1.865 13.931 1.00 96.38 90 ARG A C 1
ATOM 674 O O . ARG A 1 90 ? -1.583 -1.577 13.213 1.00 96.38 90 ARG A O 1
ATOM 681 N N . VAL A 1 91 ? -3.567 -2.604 13.519 1.00 95.56 91 VAL A N 1
ATOM 682 C CA . VAL A 1 91 ? -3.658 -3.151 12.155 1.00 95.56 91 VAL A CA 1
ATOM 683 C C . VAL A 1 91 ? -3.633 -2.023 11.125 1.00 95.56 91 VAL A C 1
ATOM 685 O O . VAL A 1 91 ? -2.900 -2.113 10.149 1.00 95.56 91 VAL A O 1
ATOM 688 N N . VAL A 1 92 ? -4.359 -0.922 11.348 1.00 92.25 92 VAL A N 1
ATOM 689 C CA . VAL A 1 92 ? -4.282 0.258 10.468 1.00 92.25 92 VAL A CA 1
ATOM 690 C C . VAL A 1 92 ? -2.848 0.770 10.346 1.00 92.25 92 VAL A C 1
ATOM 692 O O . VAL A 1 92 ? -2.399 1.051 9.238 1.00 92.25 92 VAL A O 1
ATOM 695 N N . GLN A 1 93 ? -2.132 0.927 11.462 1.00 93.31 93 GLN A N 1
ATOM 696 C CA . GLN A 1 93 ? -0.761 1.442 11.438 1.00 93.31 93 GLN A CA 1
ATOM 697 C C . GLN A 1 93 ? 0.171 0.518 10.653 1.00 93.31 93 GLN A C 1
ATOM 699 O O . GLN A 1 93 ? 0.839 0.984 9.734 1.00 93.31 93 GLN A O 1
ATOM 704 N N . GLU A 1 94 ? 0.146 -0.777 10.965 1.00 95.19 94 GLU A N 1
ATOM 705 C CA . GLU A 1 94 ? 0.950 -1.801 10.295 1.00 95.19 94 GLU A CA 1
ATOM 706 C C . GLU A 1 94 ? 0.661 -1.843 8.791 1.00 95.19 94 GLU A C 1
ATOM 708 O O . GLU A 1 94 ? 1.569 -1.763 7.966 1.00 95.19 94 GLU A O 1
ATOM 713 N N . ARG A 1 95 ? -0.618 -1.887 8.406 1.00 94.06 95 ARG A N 1
ATOM 714 C CA . ARG A 1 95 ? -1.009 -1.925 6.995 1.00 94.06 95 ARG A CA 1
ATOM 715 C C . ARG A 1 95 ? -0.572 -0.673 6.252 1.00 94.06 95 ARG A C 1
ATOM 717 O O . ARG A 1 95 ? -0.087 -0.785 5.135 1.00 94.06 95 ARG A O 1
ATOM 724 N N . MET A 1 96 ? -0.687 0.507 6.856 1.00 91.56 96 MET A N 1
ATOM 725 C CA . MET A 1 96 ? -0.243 1.753 6.225 1.00 91.56 96 MET A CA 1
ATOM 726 C C . MET A 1 96 ? 1.285 1.842 6.086 1.00 91.56 96 MET A C 1
ATOM 728 O O . MET A 1 96 ? 1.769 2.475 5.147 1.00 91.56 96 MET A O 1
ATOM 732 N N . GLU A 1 97 ? 2.047 1.208 6.978 1.00 92.75 97 GLU A N 1
ATOM 733 C CA . GLU A 1 97 ? 3.497 1.048 6.820 1.00 92.75 97 GLU A CA 1
ATOM 734 C C . GLU A 1 97 ? 3.827 0.120 5.648 1.00 92.75 97 GLU A C 1
ATOM 736 O O . GLU A 1 97 ? 4.638 0.488 4.802 1.00 92.75 97 GLU A O 1
ATOM 741 N N . LEU A 1 98 ? 3.123 -1.008 5.517 1.00 92.50 98 LEU A N 1
ATOM 742 C CA . LEU A 1 98 ? 3.283 -1.906 4.370 1.00 92.50 98 LEU A CA 1
ATOM 743 C C . LEU A 1 98 ? 2.891 -1.236 3.046 1.00 92.50 98 LEU A C 1
ATOM 745 O O . LEU A 1 98 ? 3.623 -1.354 2.070 1.00 92.50 98 LEU A O 1
ATOM 749 N N . VAL A 1 99 ? 1.797 -0.460 3.016 1.00 91.44 99 VAL A N 1
ATOM 750 C CA . VAL A 1 99 ? 1.418 0.355 1.844 1.00 91.44 99 VAL A CA 1
ATOM 751 C C . VAL A 1 99 ? 2.568 1.266 1.437 1.00 91.44 99 VAL A C 1
ATOM 753 O O . VAL A 1 99 ? 2.896 1.351 0.259 1.00 91.44 99 VAL A O 1
ATOM 756 N N . ARG A 1 100 ? 3.183 1.967 2.396 1.00 89.69 100 ARG A N 1
ATOM 757 C CA . ARG A 1 100 ? 4.323 2.844 2.116 1.00 89.69 100 ARG A CA 1
ATOM 758 C C . ARG A 1 100 ? 5.477 2.059 1.497 1.00 89.69 100 ARG A C 1
ATOM 760 O O . ARG A 1 100 ? 6.024 2.511 0.495 1.00 89.69 100 ARG A O 1
ATOM 767 N N . ASP A 1 101 ? 5.844 0.934 2.096 1.00 92.94 101 ASP A N 1
ATOM 768 C CA . ASP A 1 101 ? 7.003 0.149 1.674 1.00 92.94 101 ASP A CA 1
ATOM 769 C C . ASP A 1 101 ? 6.784 -0.460 0.281 1.00 92.94 101 ASP A C 1
ATOM 771 O O . ASP A 1 101 ? 7.647 -0.332 -0.587 1.00 92.94 101 ASP A O 1
ATOM 775 N N . ASP A 1 102 ? 5.592 -1.001 0.018 1.00 91.44 102 ASP A N 1
ATOM 776 C CA . ASP A 1 102 ? 5.209 -1.504 -1.302 1.00 91.44 102 ASP A CA 1
ATOM 777 C C . ASP A 1 102 ? 5.199 -0.377 -2.357 1.00 91.44 102 ASP A C 1
ATOM 779 O O . ASP A 1 102 ? 5.714 -0.547 -3.461 1.00 91.44 102 ASP A O 1
ATOM 783 N N . LEU A 1 103 ? 4.667 0.811 -2.037 1.00 87.94 103 LEU A N 1
ATOM 784 C CA . LEU A 1 103 ? 4.689 1.962 -2.955 1.00 87.94 103 LEU A CA 1
ATOM 785 C C . LEU A 1 103 ? 6.110 2.479 -3.216 1.00 87.94 103 LEU A C 1
ATOM 787 O O . LEU A 1 103 ? 6.409 2.932 -4.325 1.00 87.94 103 LEU A O 1
ATOM 791 N N . GLN A 1 104 ? 6.985 2.418 -2.213 1.00 87.75 104 GLN A N 1
ATOM 792 C CA . GLN A 1 104 ? 8.394 2.761 -2.368 1.00 87.75 104 GLN A CA 1
ATOM 793 C C . GLN A 1 104 ? 9.086 1.775 -3.318 1.00 87.75 104 GLN A C 1
ATOM 795 O O . GLN A 1 104 ? 9.784 2.213 -4.230 1.00 87.75 104 GLN A O 1
ATOM 800 N N . GLU A 1 105 ? 8.820 0.473 -3.187 1.00 89.12 105 GLU A N 1
ATOM 801 C CA . GLU A 1 105 ? 9.330 -0.556 -4.101 1.00 89.12 105 GLU A CA 1
ATOM 802 C C . GLU A 1 105 ? 8.879 -0.311 -5.553 1.00 89.12 105 GLU A C 1
ATOM 804 O O . GLU A 1 105 ? 9.689 -0.413 -6.483 1.00 89.12 105 GLU A O 1
ATOM 809 N N . VAL A 1 106 ? 7.613 0.082 -5.767 1.00 87.75 106 VAL A N 1
ATOM 810 C CA . VAL A 1 106 ? 7.125 0.494 -7.098 1.00 87.75 106 VAL A CA 1
ATOM 811 C C . VAL A 1 106 ? 7.938 1.681 -7.620 1.00 87.75 106 VAL A C 1
ATOM 813 O O . VAL A 1 106 ? 8.441 1.640 -8.743 1.00 87.75 106 VAL A O 1
ATOM 816 N N . SER A 1 107 ? 8.084 2.733 -6.810 1.00 81.69 107 SER A N 1
ATOM 817 C CA . SER A 1 107 ? 8.828 3.942 -7.179 1.00 81.69 107 SER A CA 1
ATOM 818 C C . SER A 1 107 ? 10.279 3.630 -7.553 1.00 81.69 107 SER A C 1
ATOM 820 O O . SER A 1 107 ? 10.771 4.125 -8.567 1.00 81.69 107 SER A O 1
ATOM 822 N N . ASP A 1 108 ? 10.964 2.806 -6.764 1.00 83.69 108 ASP A N 1
ATOM 823 C CA . ASP A 1 108 ? 12.363 2.442 -6.996 1.00 83.69 108 ASP A CA 1
ATOM 824 C C . ASP A 1 108 ? 12.519 1.595 -8.265 1.00 83.69 108 ASP A C 1
ATOM 826 O O . ASP A 1 108 ? 13.444 1.814 -9.051 1.00 83.69 108 ASP A O 1
ATOM 830 N N . THR A 1 109 ? 11.571 0.690 -8.522 1.00 83.50 109 THR A N 1
ATOM 831 C CA . THR A 1 109 ? 11.526 -0.112 -9.753 1.00 83.50 109 THR A CA 1
ATOM 832 C C . THR A 1 109 ? 11.367 0.771 -10.989 1.00 83.50 109 THR A C 1
ATOM 834 O O . THR A 1 109 ? 12.109 0.618 -11.964 1.00 83.50 109 THR A O 1
ATOM 837 N N . LEU A 1 110 ? 10.428 1.721 -10.948 1.00 79.81 110 LEU A N 1
ATOM 838 C CA . LEU A 1 110 ? 10.181 2.646 -12.055 1.00 79.81 110 LEU A CA 1
ATOM 839 C C . LEU A 1 110 ? 11.361 3.601 -12.267 1.00 79.81 110 LEU A C 1
ATOM 841 O O . LEU A 1 110 ? 11.791 3.790 -13.403 1.00 79.81 110 LEU A O 1
ATOM 845 N N . ARG A 1 111 ? 11.942 4.147 -11.191 1.00 78.94 111 ARG A N 1
ATOM 846 C CA . ARG A 1 111 ? 13.119 5.025 -11.274 1.00 78.94 111 ARG A CA 1
ATOM 847 C C . ARG A 1 111 ? 14.332 4.295 -11.838 1.00 78.94 111 ARG A C 1
ATOM 849 O O . ARG A 1 111 ? 14.962 4.794 -12.759 1.00 78.94 111 ARG A O 1
ATOM 856 N N . GLY A 1 112 ? 14.608 3.080 -11.368 1.00 77.00 112 GLY A N 1
ATOM 857 C CA . GLY A 1 112 ? 15.698 2.269 -11.908 1.00 77.00 112 GLY A CA 1
ATOM 858 C C . GLY A 1 112 ? 15.509 1.909 -13.386 1.00 77.00 112 GLY A C 1
ATOM 859 O O . GLY A 1 112 ? 16.488 1.671 -14.091 1.00 77.00 112 GLY A O 1
ATOM 860 N N . ALA A 1 113 ? 14.270 1.861 -13.882 1.00 75.69 113 ALA A N 1
ATOM 861 C CA . ALA A 1 113 ? 14.002 1.723 -15.309 1.00 75.69 113 ALA A CA 1
ATOM 862 C C . ALA A 1 113 ? 14.224 3.038 -16.070 1.00 75.69 113 ALA A C 1
ATOM 864 O O . ALA A 1 113 ? 14.890 3.014 -17.104 1.00 75.69 113 ALA A O 1
ATOM 865 N N . ALA A 1 114 ? 13.735 4.163 -15.542 1.00 69.31 114 ALA A N 1
ATOM 866 C CA . ALA A 1 114 ? 13.962 5.493 -16.107 1.00 69.31 114 ALA A CA 1
ATOM 867 C C . ALA A 1 114 ? 15.463 5.809 -16.230 1.00 69.31 114 ALA A C 1
ATOM 869 O O . ALA A 1 114 ? 15.925 6.123 -17.321 1.00 69.31 114 ALA A O 1
ATOM 870 N N . ASP A 1 115 ? 16.254 5.576 -15.179 1.00 71.75 115 ASP A N 1
ATOM 871 C CA . ASP A 1 115 ? 17.708 5.803 -15.182 1.00 71.75 115 ASP A CA 1
ATOM 872 C C . ASP A 1 115 ? 18.437 4.974 -16.253 1.00 71.75 115 ASP A C 1
ATOM 874 O O . ASP A 1 115 ? 19.449 5.402 -16.803 1.00 71.75 115 ASP A O 1
ATOM 878 N N . ARG A 1 116 ? 17.945 3.772 -16.583 1.00 69.69 116 ARG A N 1
ATOM 879 C CA . ARG A 1 116 ? 18.511 2.947 -17.669 1.00 69.69 116 ARG A CA 1
ATOM 880 C C . ARG A 1 116 ? 18.119 3.469 -19.049 1.00 69.69 116 ARG A C 1
ATOM 882 O O . ARG A 1 116 ? 18.907 3.356 -19.989 1.00 69.69 116 ARG A O 1
ATOM 889 N N . LEU A 1 117 ? 16.915 4.021 -19.173 1.00 65.62 117 LEU A N 1
ATOM 890 C CA . LEU A 1 117 ? 16.429 4.639 -20.404 1.00 65.62 117 LEU A CA 1
ATOM 891 C C . LEU A 1 117 ? 17.149 5.967 -20.678 1.00 65.62 117 LEU A C 1
ATOM 893 O O . LEU A 1 117 ? 17.533 6.196 -21.821 1.00 65.62 117 LEU A O 1
ATOM 897 N N . ASP A 1 118 ? 17.404 6.772 -19.645 1.00 60.56 118 ASP A N 1
ATOM 898 C CA . ASP A 1 118 ? 18.178 8.021 -19.714 1.00 60.56 118 ASP A CA 1
ATOM 899 C C . ASP A 1 118 ? 19.691 7.771 -19.804 1.00 60.56 118 ASP A C 1
ATOM 901 O O . ASP A 1 118 ? 20.430 8.502 -20.465 1.00 60.56 118 ASP A O 1
ATOM 905 N N . GLY A 1 119 ? 20.169 6.702 -19.163 1.00 49.44 119 GLY A N 1
ATOM 906 C CA . GLY A 1 119 ? 21.566 6.274 -19.156 1.00 49.44 119 GLY A CA 1
ATOM 907 C C . GLY A 1 119 ? 22.023 5.578 -20.439 1.00 49.44 119 GLY A C 1
ATOM 908 O O . GLY A 1 119 ? 23.210 5.277 -20.564 1.00 49.44 119 GLY A O 1
ATOM 909 N N . THR A 1 120 ? 21.128 5.337 -21.403 1.00 47.97 120 THR A N 1
ATOM 910 C CA . THR A 1 120 ? 21.512 4.906 -22.753 1.00 47.97 120 THR A CA 1
ATOM 911 C C . THR A 1 120 ? 22.057 6.134 -23.488 1.00 47.97 120 THR A C 1
ATOM 913 O O . THR A 1 120 ? 21.272 6.989 -23.888 1.00 47.97 120 THR A O 1
ATOM 916 N N . PRO A 1 121 ? 23.383 6.300 -23.673 1.00 42.56 121 PRO A N 1
ATOM 917 C CA . PRO A 1 121 ? 23.912 7.548 -24.205 1.00 42.56 121 PRO A CA 1
ATOM 918 C C . PRO A 1 121 ? 23.478 7.689 -25.673 1.00 42.56 121 PRO A C 1
ATOM 920 O O . PRO A 1 121 ? 23.905 6.861 -26.484 1.00 42.56 121 PRO A O 1
ATOM 923 N N . PRO A 1 122 ? 22.784 8.769 -26.094 1.00 51.94 122 PRO A N 1
ATOM 924 C CA . PRO A 1 122 ? 22.421 8.984 -27.503 1.00 51.94 122 PRO A CA 1
ATOM 925 C C . PRO A 1 122 ? 23.622 9.280 -28.418 1.00 51.94 122 PRO A C 1
ATOM 927 O O . PRO A 1 122 ? 23.471 9.728 -29.551 1.00 51.94 122 PRO A O 1
ATOM 930 N N . ARG A 1 123 ? 24.858 9.141 -27.926 1.00 51.53 123 ARG A N 1
ATOM 931 C CA . ARG A 1 123 ? 26.046 9.692 -28.591 1.00 51.53 123 ARG A CA 1
ATOM 932 C C . ARG A 1 123 ? 27.215 8.732 -28.696 1.00 51.53 123 ARG A C 1
ATOM 934 O O . ARG A 1 123 ? 27.994 8.886 -29.625 1.00 51.53 123 ARG A O 1
ATOM 941 N N . VAL A 1 124 ? 27.339 7.735 -27.820 1.00 44.97 124 VAL A N 1
ATOM 942 C CA . VAL A 1 124 ? 28.500 6.828 -27.859 1.00 44.97 124 VAL A CA 1
ATOM 943 C C . VAL A 1 124 ? 28.329 5.775 -28.954 1.00 44.97 124 VAL A C 1
ATOM 945 O O . VAL A 1 124 ? 29.269 5.553 -29.709 1.00 44.97 124 VAL A O 1
ATOM 948 N N . LEU A 1 125 ? 27.119 5.237 -29.154 1.00 47.84 125 LEU A N 1
ATOM 949 C CA . LEU A 1 125 ? 26.825 4.374 -30.307 1.00 47.84 125 LEU A CA 1
ATOM 950 C C . LEU A 1 125 ? 26.812 5.165 -31.623 1.00 47.84 125 LEU A C 1
ATOM 952 O O . LEU A 1 125 ? 27.435 4.735 -32.583 1.00 47.84 125 LEU A O 1
ATOM 956 N N . ALA A 1 126 ? 26.233 6.370 -31.655 1.00 48.75 126 ALA A N 1
ATOM 957 C CA . ALA A 1 126 ? 26.253 7.224 -32.849 1.00 48.75 126 ALA A CA 1
ATOM 958 C C . ALA A 1 126 ? 27.665 7.732 -33.225 1.00 48.75 126 ALA A C 1
ATOM 960 O O . ALA A 1 126 ? 27.932 7.998 -34.400 1.00 48.75 126 ALA A O 1
ATOM 961 N N . ALA A 1 127 ? 28.570 7.876 -32.248 1.00 46.84 127 ALA A N 1
ATOM 962 C CA . ALA A 1 127 ? 29.980 8.192 -32.473 1.00 46.84 127 ALA A CA 1
ATOM 963 C C . ALA A 1 127 ? 30.797 6.954 -32.871 1.00 46.84 127 ALA A C 1
ATOM 965 O O . ALA A 1 127 ? 31.668 7.079 -33.725 1.00 46.84 127 ALA A O 1
ATOM 966 N N . LEU A 1 128 ? 30.492 5.767 -32.332 1.00 46.47 128 LEU A N 1
ATOM 967 C CA . LEU A 1 128 ? 31.099 4.497 -32.754 1.00 46.47 128 LEU A CA 1
ATOM 968 C C . LEU A 1 128 ? 30.661 4.087 -34.166 1.00 46.47 128 LEU A C 1
ATOM 970 O O . LEU A 1 128 ? 31.493 3.657 -34.956 1.00 46.47 128 LEU A O 1
ATOM 974 N N . SER A 1 129 ? 29.399 4.305 -34.541 1.00 50.94 129 SER A N 1
ATOM 975 C CA . SER A 1 129 ? 28.923 4.114 -35.918 1.00 50.94 129 SER A CA 1
ATOM 976 C C . SER A 1 129 ? 29.558 5.104 -36.902 1.00 50.94 129 SER A C 1
ATOM 978 O O . SER A 1 129 ? 29.749 4.760 -38.064 1.00 50.94 129 SER A O 1
ATOM 980 N N . ARG A 1 130 ? 29.928 6.313 -36.447 1.00 51.69 130 ARG A N 1
ATOM 981 C CA . ARG A 1 130 ? 30.670 7.302 -37.253 1.00 51.69 130 ARG A CA 1
ATOM 982 C C . ARG A 1 130 ? 32.180 7.056 -37.297 1.00 51.69 130 ARG A C 1
ATOM 984 O O . ARG A 1 130 ? 32.799 7.386 -38.301 1.00 51.69 130 ARG A O 1
ATOM 991 N N . SER A 1 131 ? 32.784 6.489 -36.251 1.00 45.19 131 SER A N 1
ATOM 992 C CA . SER A 1 131 ? 34.223 6.180 -36.226 1.00 45.19 131 SER A CA 1
ATOM 993 C C . SER A 1 131 ? 34.565 4.814 -36.831 1.00 45.19 131 SER A C 1
ATOM 995 O O . SER A 1 131 ? 35.714 4.587 -37.200 1.00 45.19 131 SER A O 1
ATOM 997 N N . ALA A 1 132 ? 33.574 3.933 -37.002 1.00 42.84 132 ALA A N 1
ATOM 998 C CA . ALA A 1 132 ? 33.705 2.657 -37.704 1.00 42.84 132 ALA A CA 1
ATOM 999 C C . ALA A 1 132 ? 33.349 2.729 -39.203 1.00 42.84 132 ALA A C 1
ATOM 1001 O O . ALA A 1 132 ? 33.168 1.691 -39.836 1.00 42.84 132 ALA A O 1
ATOM 1002 N N . GLN A 1 133 ? 33.281 3.925 -39.799 1.00 40.31 133 GLN A N 1
ATOM 1003 C CA . GLN A 1 133 ? 33.429 4.074 -41.247 1.00 40.31 133 GLN A CA 1
ATOM 1004 C C . GLN A 1 133 ? 34.914 4.276 -41.572 1.00 40.31 133 GLN A C 1
ATOM 1006 O O . GLN A 1 133 ? 35.412 5.401 -41.499 1.00 40.31 133 GLN A O 1
ATOM 1011 N N . PRO A 1 134 ? 35.655 3.222 -41.964 1.00 38.81 134 PRO A N 1
ATOM 1012 C CA . PRO A 1 134 ? 36.851 3.443 -42.747 1.00 38.81 134 PRO A CA 1
ATOM 1013 C C . PRO A 1 134 ? 36.412 4.126 -44.045 1.00 38.81 134 PRO A C 1
ATOM 1015 O O . PRO A 1 134 ? 35.718 3.544 -44.880 1.00 38.81 134 PRO A O 1
ATOM 1018 N N . THR A 1 135 ? 36.818 5.381 -44.214 1.00 42.88 135 THR A N 1
ATOM 1019 C CA . THR A 1 135 ? 36.839 6.073 -45.501 1.00 42.88 135 THR A CA 1
ATOM 1020 C C . THR A 1 135 ? 37.816 5.343 -46.423 1.00 42.88 135 THR A C 1
ATOM 1022 O O . THR A 1 135 ? 38.947 5.768 -46.622 1.00 42.88 135 THR A O 1
ATOM 1025 N N . ILE A 1 136 ? 37.397 4.208 -46.976 1.00 37.88 136 ILE A N 1
ATOM 1026 C CA 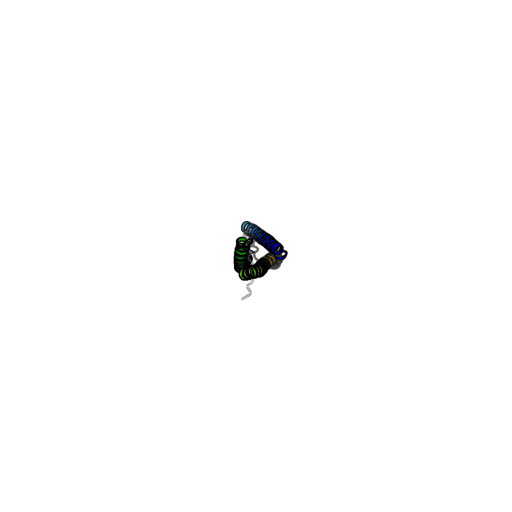. ILE A 1 136 ? 38.001 3.607 -48.161 1.00 37.88 136 ILE A CA 1
ATOM 1027 C C . ILE A 1 136 ? 36.850 3.339 -49.124 1.00 37.88 136 ILE A C 1
ATOM 1029 O O . ILE A 1 136 ? 36.243 2.272 -49.159 1.00 37.88 136 ILE A O 1
ATOM 1033 N N . SER A 1 137 ? 36.526 4.369 -49.902 1.00 42.78 137 SER A N 1
ATOM 1034 C CA . SER A 1 137 ? 35.726 4.233 -51.112 1.00 42.78 137 SER A CA 1
ATOM 1035 C C . SER A 1 137 ? 36.562 3.481 -52.151 1.00 42.78 137 SER A C 1
ATOM 1037 O O . SER A 1 137 ? 37.388 4.070 -52.843 1.00 42.78 137 SER A O 1
ATOM 1039 N N . ILE A 1 138 ? 36.390 2.159 -52.211 1.00 44.59 138 ILE A N 1
ATOM 1040 C CA . ILE A 1 138 ? 36.952 1.281 -53.257 1.00 44.59 138 ILE A CA 1
ATOM 1041 C C . ILE A 1 138 ? 35.936 0.953 -54.361 1.00 44.59 138 ILE A C 1
ATOM 1043 O O . ILE A 1 138 ? 36.303 0.361 -55.368 1.00 44.59 138 ILE A O 1
ATOM 1047 N N . TYR A 1 139 ? 34.687 1.413 -54.241 1.00 38.06 139 TYR A N 1
ATOM 1048 C CA . TYR A 1 139 ? 33.688 1.353 -55.313 1.00 38.06 139 TYR A CA 1
ATOM 1049 C C . TYR A 1 139 ? 33.510 2.727 -55.968 1.00 38.06 139 TYR A C 1
ATOM 1051 O O . TYR A 1 139 ? 32.434 3.321 -55.949 1.00 38.06 139 TYR A O 1
ATOM 1059 N N . ARG A 1 140 ? 34.586 3.252 -56.563 1.00 41.88 140 ARG A N 1
ATOM 1060 C CA . ARG A 1 140 ? 34.468 4.289 -57.592 1.00 41.88 140 ARG A CA 1
ATOM 1061 C C . ARG A 1 140 ? 34.206 3.571 -58.917 1.00 41.88 140 ARG A C 1
ATOM 1063 O O . ARG A 1 140 ? 35.088 2.877 -59.414 1.00 41.88 140 ARG A O 1
ATOM 1070 N N . LEU A 1 141 ? 32.993 3.705 -59.457 1.00 45.84 141 LEU A N 1
ATOM 1071 C CA . LEU A 1 141 ? 32.670 3.260 -60.816 1.00 45.84 141 LEU A CA 1
ATOM 1072 C C . LEU A 1 141 ? 33.649 3.917 -61.817 1.00 45.84 141 LEU A C 1
ATOM 1074 O O . LEU A 1 141 ? 33.852 5.132 -61.724 1.00 45.84 141 LEU A O 1
ATOM 1078 N N . PRO A 1 142 ? 34.249 3.173 -62.763 1.00 42.69 142 PRO A N 1
ATOM 1079 C CA . PRO A 1 142 ? 35.093 3.761 -63.797 1.00 42.69 142 PRO A CA 1
ATOM 1080 C C . PRO A 1 142 ? 34.270 4.595 -64.785 1.00 42.69 142 PRO A C 1
ATOM 1082 O O . PRO A 1 142 ? 33.307 4.108 -65.373 1.00 42.69 142 PRO A O 1
ATOM 1085 N N . THR A 1 143 ? 34.674 5.847 -64.988 1.00 50.84 143 THR A N 1
ATOM 1086 C CA . THR A 1 143 ? 34.198 6.704 -66.077 1.00 50.84 143 THR A CA 1
ATOM 1087 C C . THR A 1 143 ? 34.740 6.174 -67.410 1.00 50.84 143 THR A C 1
ATOM 1089 O O . THR A 1 143 ? 35.945 5.966 -67.548 1.00 50.84 143 THR A O 1
ATOM 1092 N N . GLU A 1 144 ? 33.857 5.944 -68.379 1.00 49.53 144 GLU A N 1
ATOM 1093 C CA . GLU A 1 144 ? 34.179 5.445 -69.722 1.00 49.53 144 GLU A CA 1
ATOM 1094 C C . GLU A 1 144 ? 35.024 6.467 -70.525 1.00 49.53 144 GLU A C 1
ATOM 1096 O O . GLU A 1 144 ? 34.683 7.654 -70.544 1.00 49.53 144 GLU A O 1
ATOM 1101 N N . PRO A 1 145 ? 36.136 6.062 -71.172 1.00 61.84 145 PRO A N 1
ATOM 1102 C CA . PRO A 1 145 ? 36.926 6.940 -72.039 1.00 61.84 145 PRO A CA 1
ATOM 1103 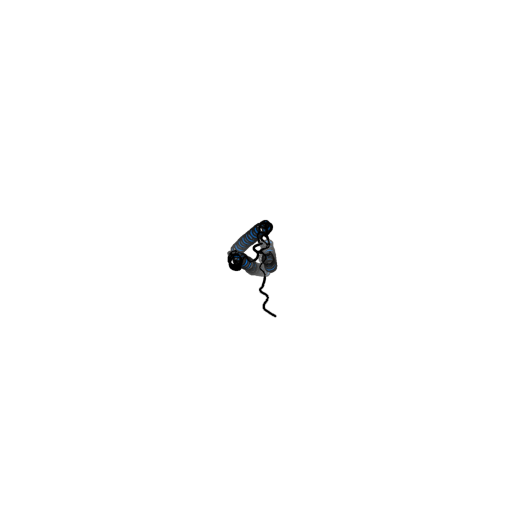C C . PRO A 1 145 ? 36.357 7.007 -73.475 1.00 61.84 145 PRO A C 1
ATOM 1105 O O . PRO A 1 145 ? 35.804 6.020 -73.960 1.00 61.84 145 PRO A O 1
ATOM 1108 N N . PRO A 1 146 ? 36.513 8.134 -74.202 1.00 56.31 146 PRO A N 1
ATOM 1109 C CA . PRO A 1 146 ? 35.982 8.280 -75.557 1.00 56.31 146 PRO A C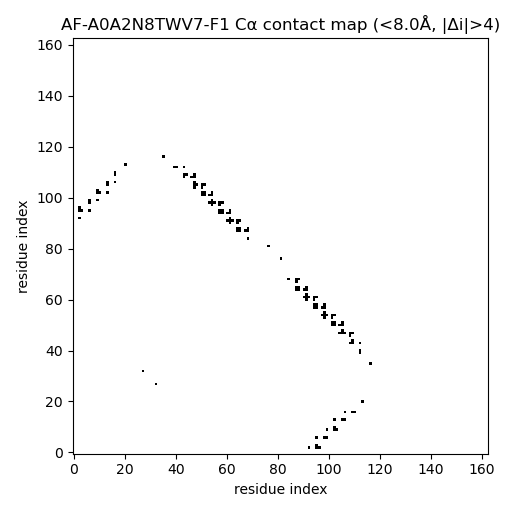A 1
ATOM 1110 C C . PRO A 1 146 ? 36.749 7.424 -76.581 1.00 56.31 146 PRO A C 1
ATOM 1112 O O . PRO A 1 146 ? 37.961 7.226 -76.474 1.00 56.31 146 PRO A O 1
ATOM 1115 N N . ALA A 1 147 ? 36.023 6.935 -77.591 1.00 56.69 147 ALA A N 1
ATOM 1116 C CA . ALA A 1 147 ? 36.497 5.985 -78.598 1.00 56.69 147 ALA A CA 1
ATOM 1117 C C . ALA A 1 147 ? 37.704 6.493 -79.434 1.00 56.69 147 ALA A C 1
ATOM 1119 O O . ALA A 1 147 ? 37.698 7.648 -79.870 1.00 56.69 147 ALA A O 1
ATOM 1120 N N . PRO A 1 148 ? 38.708 5.642 -79.741 1.00 57.06 148 PRO A N 1
ATOM 1121 C CA . PRO A 1 148 ? 39.838 6.006 -80.599 1.00 57.06 148 PRO A CA 1
ATOM 1122 C C . PRO A 1 148 ? 39.508 5.888 -82.098 1.00 57.06 148 PRO A C 1
ATOM 1124 O O . PRO A 1 148 ? 38.924 4.901 -82.545 1.00 57.06 148 PRO A O 1
ATOM 1127 N N . GLY A 1 149 ? 39.942 6.875 -82.889 1.00 49.03 149 GLY A N 1
ATOM 1128 C CA . GLY A 1 149 ? 39.938 6.829 -84.357 1.00 49.03 149 GLY A CA 1
ATOM 1129 C C . GLY A 1 149 ? 40.960 5.834 -84.947 1.00 49.03 149 GLY A C 1
ATOM 1130 O O . GLY A 1 149 ? 41.814 5.313 -84.228 1.00 49.03 149 GLY A O 1
ATOM 1131 N N . PRO A 1 150 ? 40.893 5.545 -86.261 1.00 51.16 150 PRO A N 1
ATOM 1132 C CA . PRO A 1 150 ? 41.628 4.436 -86.870 1.00 51.16 150 PRO A CA 1
ATOM 1133 C C . PRO A 1 150 ? 43.142 4.693 -86.972 1.00 51.16 150 PRO A C 1
ATOM 1135 O O . PRO A 1 150 ? 43.592 5.673 -87.567 1.00 51.16 150 PRO A O 1
ATOM 1138 N N . VAL A 1 151 ? 43.930 3.757 -86.434 1.00 50.53 151 VAL A N 1
ATOM 1139 C CA . VAL A 1 151 ? 45.402 3.747 -86.454 1.00 50.53 151 VAL A CA 1
ATOM 1140 C C . VAL A 1 151 ? 45.911 3.100 -87.749 1.00 50.53 151 VAL A C 1
ATOM 1142 O O . VAL A 1 151 ? 45.537 1.977 -88.085 1.00 50.53 151 VAL A O 1
ATOM 1145 N N . ARG A 1 152 ? 46.793 3.798 -88.480 1.00 44.88 152 ARG A N 1
ATOM 1146 C CA . ARG A 1 152 ? 47.524 3.254 -89.638 1.00 44.88 152 ARG A CA 1
ATOM 1147 C C . ARG A 1 152 ? 48.686 2.368 -89.173 1.00 44.88 152 ARG A C 1
ATOM 1149 O O . ARG A 1 152 ? 49.549 2.821 -88.430 1.00 44.88 152 ARG A O 1
ATOM 1156 N N . LEU A 1 153 ? 48.719 1.126 -89.657 1.00 47.81 153 LEU A N 1
ATOM 1157 C CA . LEU A 1 153 ? 49.790 0.151 -89.429 1.00 47.81 153 LEU A CA 1
ATOM 1158 C C . LEU A 1 153 ? 51.045 0.532 -90.232 1.00 47.81 153 LEU A C 1
ATOM 1160 O O . LEU A 1 153 ? 51.020 0.525 -91.462 1.00 47.81 153 LEU A O 1
ATOM 1164 N N . ALA A 1 154 ? 52.142 0.845 -89.540 1.00 44.47 154 ALA A N 1
ATOM 1165 C CA . ALA A 1 154 ? 53.470 0.962 -90.135 1.00 44.47 154 ALA A CA 1
ATOM 1166 C C . ALA A 1 154 ? 54.200 -0.386 -90.020 1.00 44.47 154 ALA A C 1
ATOM 1168 O O . ALA A 1 154 ? 54.353 -0.938 -88.933 1.00 44.47 154 ALA A O 1
ATOM 1169 N N . TYR A 1 155 ? 54.607 -0.916 -91.170 1.00 44.50 155 TYR A N 1
ATOM 1170 C CA . TYR A 1 155 ? 55.313 -2.181 -91.350 1.00 44.50 155 TYR A CA 1
ATOM 1171 C C . TYR A 1 155 ? 56.823 -1.983 -91.153 1.00 44.50 155 TYR A C 1
ATOM 1173 O O . TYR A 1 155 ? 57.412 -1.111 -91.791 1.00 44.50 155 TYR A O 1
ATOM 1181 N N . THR A 1 156 ? 57.465 -2.814 -90.332 1.00 47.62 156 THR A N 1
ATOM 1182 C CA . THR A 1 156 ? 58.931 -2.922 -90.246 1.00 47.62 156 THR A CA 1
ATOM 1183 C C . THR A 1 156 ? 59.369 -4.348 -90.605 1.00 47.62 156 THR A C 1
ATOM 1185 O O . THR A 1 156 ? 58.925 -5.301 -89.964 1.00 47.62 156 THR A O 1
ATOM 1188 N N . PRO A 1 157 ? 60.215 -4.540 -91.636 1.00 51.94 157 PRO A N 1
ATOM 1189 C CA . PRO A 1 157 ? 60.682 -5.863 -92.039 1.00 51.94 157 PRO A CA 1
ATOM 1190 C C . PRO A 1 157 ? 61.909 -6.309 -91.228 1.00 51.94 157 PRO A C 1
ATOM 1192 O O . PRO A 1 157 ? 62.784 -5.508 -90.905 1.00 51.94 157 PRO A O 1
ATOM 1195 N N . ALA A 1 158 ? 61.989 -7.612 -90.946 1.00 54.03 158 ALA A N 1
ATOM 1196 C CA . ALA A 1 158 ? 63.142 -8.263 -90.323 1.00 54.03 158 ALA A CA 1
ATOM 1197 C C . ALA A 1 158 ? 64.200 -8.693 -91.369 1.00 54.03 158 ALA A C 1
ATOM 1199 O O . ALA A 1 158 ? 63.838 -9.024 -92.504 1.00 54.03 158 ALA A O 1
ATOM 1200 N N . PRO A 1 159 ? 65.499 -8.729 -91.010 1.00 52.72 159 PRO A N 1
ATOM 1201 C CA . PRO A 1 159 ? 66.583 -9.040 -91.938 1.00 52.72 159 PRO A CA 1
ATOM 1202 C C . PRO A 1 159 ? 66.739 -10.555 -92.147 1.00 52.72 159 PRO A C 1
ATOM 1204 O O . PRO A 1 159 ? 66.672 -11.341 -91.203 1.00 52.72 159 PRO A O 1
ATOM 1207 N N . ARG A 1 160 ? 66.994 -10.971 -93.395 1.00 49.56 160 ARG A N 1
ATOM 1208 C CA . ARG A 1 160 ? 67.397 -12.342 -93.748 1.00 49.56 160 ARG A CA 1
ATOM 1209 C C . ARG A 1 160 ? 68.912 -12.402 -93.928 1.00 49.56 160 ARG A C 1
ATOM 1211 O O . ARG A 1 160 ? 69.446 -11.717 -94.794 1.00 49.56 160 ARG A O 1
ATOM 1218 N N . HIS A 1 161 ? 69.575 -13.267 -93.163 1.00 44.16 161 HIS A N 1
ATOM 1219 C CA . HIS A 1 161 ? 70.947 -13.699 -93.424 1.00 44.16 161 HIS A CA 1
ATOM 1220 C C . HIS A 1 161 ? 70.963 -15.130 -93.983 1.00 44.16 161 HIS A C 1
ATOM 1222 O O . HIS A 1 161 ? 70.500 -16.050 -93.320 1.00 44.16 161 HIS A O 1
ATOM 1228 N N . GLY A 1 162 ? 71.538 -15.259 -95.186 1.00 44.78 162 GLY A N 1
ATOM 1229 C CA . GLY A 1 162 ? 72.397 -16.357 -95.657 1.00 44.78 162 GLY A CA 1
ATOM 1230 C C . GLY A 1 162 ? 71.771 -17.725 -95.941 1.00 44.78 162 GLY A C 1
ATOM 1231 O O . GLY A 1 162 ? 71.472 -18.471 -95.015 1.00 44.78 162 GLY A O 1
ATOM 1232 N N . ARG A 1 163 ? 71.776 -18.155 -97.208 1.00 36.53 163 ARG A N 1
ATOM 1233 C CA . ARG A 1 163 ? 72.943 -18.798 -97.838 1.00 36.53 163 ARG A CA 1
ATOM 1234 C C . ARG A 1 163 ? 72.793 -18.810 -99.357 1.00 36.53 163 ARG A C 1
ATOM 1236 O O . ARG A 1 163 ? 71.633 -18.881 -99.814 1.00 36.53 163 ARG A O 1
#

Nearest PDB structures (foldseek):
  1i49-assembly1_B  TM=6.139E-01  e=1.216E+00  Homo sapiens
  6ixe-assembly1_A  TM=4.096E-01  e=9.669E-01  Homo sapiens
  8glv-assembly1_Eb  TM=4.087E-01  e=1.717E+00  Chlamydomonas reinhardtii

Radius of gyration: 38.92 Å; Cα contacts (8 Å, |Δi|>4): 75; chains: 1; bounding box: 94×31×126 Å

Mean predicted aligned error: 17.63 Å

pLDDT: mean 71.07, std 19.48, range [36.53, 97.38]

Sequence (163 aa):
MQTMCNTIGHLTTLTGLIKDLSDEVLFRAVDEDPGLGLGPVINAYTSGAVPAGRAMENYTEAYAQFGFLRRFAEAPDSADLHDARAAAFRVVQERMELVRDDLQEVSDTLRGAADRLDGTPPRVLAALSRSAQPTISIYRLPTEPPAPGPVRLAYTPAPRHGR